Protein AF-A0A943EKY6-F1 (afdb_monomer_lite)

Secondary structure (DSSP, 8-state):
----B-TTT-PBEE--TT-SSPEES-TTSGGGSPPPPPP---------

Organism: NCBI:txid187327

Structure (mmCIF, N/CA/C/O backbone):
data_AF-A0A943EKY6-F1
#
_entry.id   AF-A0A943EKY6-F1
#
loop_
_atom_site.group_PDB
_atom_site.id
_atom_site.type_symbol
_atom_site.label_atom_id
_atom_site.label_alt_id
_atom_site.label_comp_id
_atom_site.label_asym_id
_atom_site.label_entity_id
_atom_site.label_seq_id
_atom_site.pdbx_PDB_ins_code
_atom_site.Cartn_x
_atom_site.Cartn_y
_atom_site.Cartn_z
_atom_site.occupancy
_atom_site.B_iso_or_equiv
_atom_site.auth_seq_id
_atom_site.auth_comp_id
_atom_site.auth_asym_id
_atom_site.auth_atom_id
_atom_site.pdbx_PDB_model_num
ATOM 1 N N . MET A 1 1 ? 10.073 6.804 17.397 1.00 46.44 1 MET A N 1
ATOM 2 C CA . MET A 1 1 ? 9.560 5.963 16.292 1.00 46.44 1 MET A CA 1
ATOM 3 C C . MET A 1 1 ? 8.600 6.819 15.482 1.00 46.44 1 MET A C 1
ATOM 5 O O . MET A 1 1 ? 7.596 7.244 16.037 1.00 46.44 1 MET A O 1
ATOM 9 N N . LYS A 1 2 ? 8.944 7.191 14.242 1.00 54.19 2 LYS A N 1
ATOM 10 C CA . LYS A 1 2 ? 8.037 7.950 13.365 1.00 54.19 2 LYS A CA 1
ATOM 11 C C . LYS A 1 2 ? 6.898 7.000 13.010 1.00 54.19 2 LYS A C 1
ATOM 13 O O . LYS A 1 2 ? 7.097 6.084 12.228 1.00 54.19 2 LY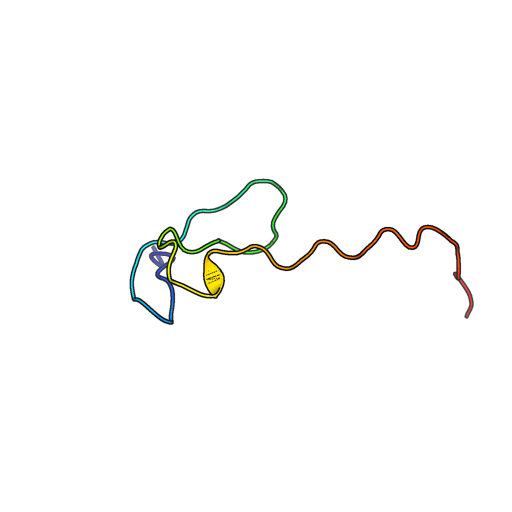S A O 1
ATOM 18 N N . GLU A 1 3 ? 5.753 7.142 13.663 1.00 58.56 3 GLU A N 1
ATOM 19 C CA . GLU A 1 3 ? 4.562 6.398 13.271 1.00 58.56 3 GLU A CA 1
ATOM 2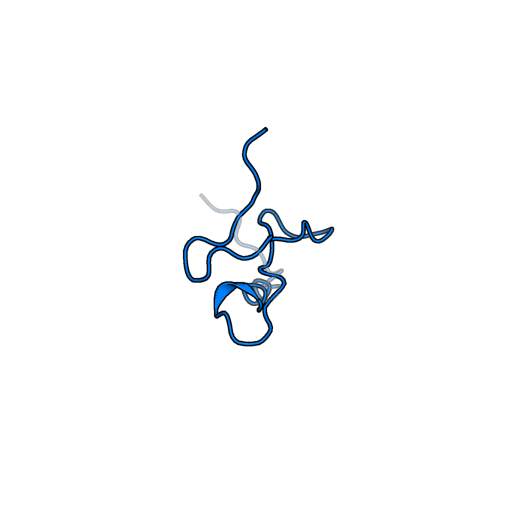0 C C . GLU A 1 3 ? 4.258 6.772 11.815 1.00 58.56 3 GLU A C 1
ATOM 22 O O . GLU A 1 3 ? 3.997 7.942 11.529 1.00 58.56 3 GLU A O 1
ATOM 27 N N . GLU A 1 4 ? 4.345 5.810 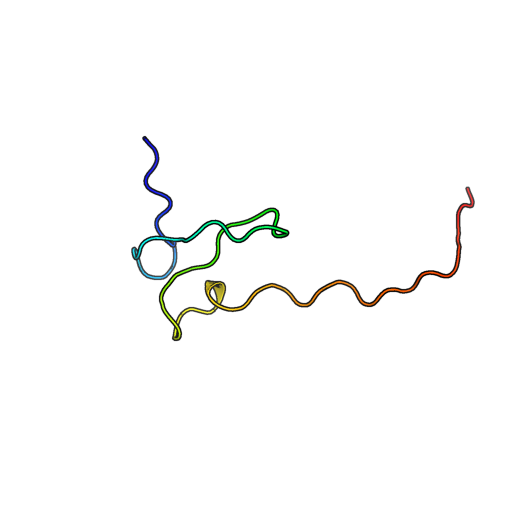10.894 1.00 72.25 4 GLU A N 1
ATOM 28 C CA . GLU A 1 4 ? 4.038 5.988 9.472 1.00 72.25 4 GLU A CA 1
ATOM 29 C C . GLU A 1 4 ? 2.535 6.247 9.338 1.00 72.25 4 GLU A C 1
ATOM 31 O O . GLU A 1 4 ? 1.717 5.356 9.128 1.00 72.25 4 GLU A O 1
ATOM 36 N N . LYS A 1 5 ? 2.143 7.492 9.597 1.00 79.50 5 LYS A N 1
ATOM 37 C CA . LYS A 1 5 ? 0.776 7.990 9.508 1.00 79.50 5 LYS A CA 1
ATOM 38 C C . LYS A 1 5 ? 0.601 8.641 8.146 1.00 79.50 5 LYS A C 1
ATOM 40 O O . LYS A 1 5 ? 1.442 9.400 7.669 1.00 79.50 5 LYS A O 1
ATOM 45 N N . CYS A 1 6 ? -0.523 8.355 7.509 1.00 83.31 6 CYS A N 1
ATOM 46 C CA . CYS A 1 6 ? -0.867 8.926 6.227 1.00 83.31 6 CYS A CA 1
ATOM 47 C C . CYS A 1 6 ? -1.105 10.424 6.384 1.00 83.31 6 CYS A C 1
ATOM 49 O O . CYS A 1 6 ? -2.029 10.828 7.081 1.00 83.31 6 CYS A O 1
ATOM 51 N N . PHE A 1 7 ? -0.327 11.239 5.676 1.00 81.19 7 PHE A N 1
ATOM 52 C CA . PHE A 1 7 ? -0.455 12.698 5.709 1.00 81.19 7 PHE A CA 1
ATOM 53 C C . PHE A 1 7 ? -1.879 13.209 5.412 1.00 81.19 7 PHE A C 1
ATOM 55 O O . PHE A 1 7 ? -2.309 14.198 5.987 1.00 81.19 7 PHE A O 1
ATOM 62 N N . PHE A 1 8 ? -2.637 12.509 4.560 1.00 80.31 8 PHE A N 1
ATOM 63 C CA . PHE A 1 8 ? -3.978 12.937 4.147 1.00 80.31 8 PHE A CA 1
ATOM 64 C C . PHE A 1 8 ? -5.093 12.577 5.133 1.00 80.31 8 PHE A C 1
ATOM 66 O O . PHE A 1 8 ? -6.128 13.231 5.138 1.00 80.31 8 PHE A O 1
ATOM 73 N N . CYS A 1 9 ? -4.937 11.513 5.924 1.00 84.62 9 CYS A N 1
ATOM 74 C CA . CYS A 1 9 ? -6.025 11.024 6.781 1.00 84.62 9 CYS A CA 1
ATOM 75 C C . CYS A 1 9 ? -5.602 10.654 8.207 1.00 84.62 9 CYS A C 1
ATOM 77 O O . CYS A 1 9 ? -6.419 10.143 8.969 1.00 84.62 9 CYS A O 1
ATOM 79 N N . GLY A 1 10 ? -4.330 10.834 8.563 1.00 83.81 10 GLY A N 1
ATOM 80 C CA . GLY A 1 10 ? -3.764 10.530 9.880 1.00 83.81 10 GLY A CA 1
ATOM 81 C C . GLY A 1 10 ? -3.723 9.044 10.256 1.00 83.81 10 GLY A C 1
ATOM 82 O O . GLY A 1 10 ? -3.153 8.692 11.286 1.00 83.81 10 GLY A O 1
ATOM 83 N N . ARG A 1 11 ? -4.305 8.150 9.443 1.00 86.19 11 ARG A N 1
ATOM 84 C CA . ARG A 1 11 ? -4.338 6.702 9.701 1.00 86.19 11 ARG A CA 1
ATOM 85 C C . ARG A 1 11 ? -2.997 6.042 9.426 1.00 86.19 11 ARG A C 1
ATOM 87 O O . ARG A 1 11 ? -2.241 6.492 8.573 1.00 86.19 11 ARG A O 1
ATOM 94 N N . LYS A 1 12 ? -2.748 4.920 10.100 1.00 86.25 12 LYS A N 1
ATOM 95 C CA . LYS A 1 12 ? -1.539 4.113 9.911 1.00 86.25 12 LYS A CA 1
ATOM 96 C C . LYS A 1 12 ? -1.384 3.670 8.453 1.00 86.25 12 LYS A C 1
ATOM 98 O O . LYS A 1 12 ? -2.359 3.293 7.790 1.00 86.25 12 LYS A O 1
ATOM 103 N N . MET A 1 13 ? -0.156 3.730 7.971 1.00 86.75 13 MET A N 1
ATOM 104 C CA . MET A 1 13 ? 0.283 3.178 6.701 1.00 86.75 13 MET A CA 1
ATOM 105 C C . MET A 1 13 ? 0.863 1.785 6.947 1.00 86.75 13 MET A C 1
ATOM 107 O O . MET A 1 13 ? 1.274 1.453 8.058 1.00 86.75 13 MET A O 1
ATOM 111 N N . LYS A 1 14 ? 0.798 0.941 5.923 1.00 85.25 14 LYS A N 1
ATOM 112 C CA . LYS A 1 14 ? 1.287 -0.428 5.935 1.00 85.25 14 LYS A CA 1
ATOM 113 C C . LYS A 1 14 ? 2.358 -0.554 4.863 1.00 85.25 14 LYS A C 1
ATOM 115 O O . LYS A 1 14 ? 2.095 -0.253 3.696 1.00 85.25 14 LYS A O 1
ATOM 120 N N . LYS A 1 15 ? 3.517 -1.065 5.263 1.00 83.69 15 LYS A N 1
ATOM 121 C CA . LYS A 1 15 ? 4.573 -1.460 4.344 1.00 83.69 15 LYS A CA 1
ATOM 122 C C . LYS A 1 15 ? 4.115 -2.663 3.535 1.00 83.69 15 LYS A C 1
ATOM 124 O O . LYS A 1 15 ? 3.640 -3.653 4.096 1.00 83.69 15 LYS A O 1
ATOM 129 N N . VAL A 1 16 ? 4.200 -2.552 2.218 1.00 83.56 16 VAL A N 1
ATOM 130 C CA . VAL A 1 16 ? 3.834 -3.626 1.293 1.00 83.56 16 VAL A CA 1
ATOM 131 C C . VAL A 1 16 ? 5.108 -4.114 0.628 1.00 83.56 16 VAL A C 1
ATOM 133 O O . VAL A 1 16 ? 5.861 -3.316 0.072 1.00 83.56 16 VAL A O 1
ATOM 136 N N . GLU A 1 17 ? 5.366 -5.418 0.707 1.00 81.25 17 GLU A N 1
ATOM 137 C CA . GLU A 1 17 ? 6.525 -6.027 0.057 1.00 81.25 17 GLU A CA 1
ATOM 138 C C . GLU A 1 17 ? 6.474 -5.786 -1.457 1.00 81.25 17 GLU A C 1
ATOM 140 O O . GLU A 1 17 ? 5.459 -6.027 -2.110 1.00 81.25 17 GLU A O 1
ATOM 145 N N . GLY A 1 18 ? 7.568 -5.249 -2.001 1.00 81.44 18 GLY A N 1
ATOM 146 C CA . GLY A 1 18 ? 7.673 -4.857 -3.408 1.00 81.44 18 GLY A CA 1
ATOM 147 C C . GLY A 1 18 ? 7.324 -3.396 -3.714 1.00 81.44 18 GLY A C 1
ATOM 148 O O . GLY A 1 18 ? 7.462 -2.986 -4.864 1.00 81.44 18 GLY A O 1
ATOM 149 N N . LEU A 1 19 ? 6.916 -2.589 -2.725 1.00 77.25 19 LEU A N 1
ATOM 150 C CA . LEU A 1 19 ? 6.769 -1.138 -2.879 1.00 77.25 19 LEU A CA 1
ATOM 151 C C . LEU A 1 19 ? 7.843 -0.396 -2.074 1.00 77.25 19 LEU A C 1
ATOM 153 O O . LEU A 1 19 ? 8.100 -0.709 -0.915 1.00 77.25 19 LEU A O 1
ATOM 157 N N . LEU A 1 20 ? 8.448 0.627 -2.688 1.00 82.19 20 LEU A N 1
ATOM 158 C CA . LEU A 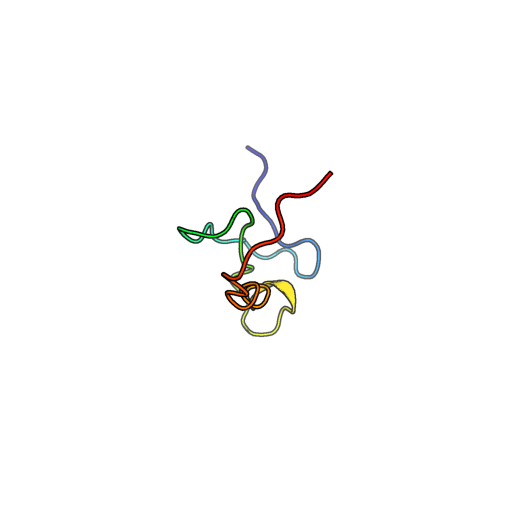1 20 ? 9.424 1.515 -2.035 1.00 82.19 20 LEU A CA 1
ATOM 159 C C . LEU A 1 20 ? 8.768 2.454 -0.999 1.00 82.19 20 LEU A C 1
ATOM 161 O O . LEU A 1 20 ? 9.453 3.150 -0.257 1.00 82.19 20 LEU A O 1
ATOM 165 N N . TYR A 1 21 ? 7.438 2.489 -0.965 1.00 81.38 21 TYR A N 1
ATOM 166 C CA . TYR A 1 21 ? 6.632 3.374 -0.137 1.00 81.38 21 TYR A CA 1
ATOM 167 C C . TYR A 1 21 ? 5.490 2.599 0.522 1.00 81.38 21 TYR A C 1
ATOM 169 O O . TYR A 1 21 ? 5.004 1.597 -0.007 1.00 81.38 21 TYR A O 1
ATOM 177 N N . ASP A 1 22 ? 5.021 3.101 1.658 1.00 85.75 22 ASP A N 1
ATOM 178 C CA . ASP A 1 22 ? 3.902 2.513 2.385 1.00 85.75 22 ASP A CA 1
ATOM 179 C C . ASP A 1 22 ? 2.559 2.898 1.765 1.00 85.75 22 ASP A C 1
ATOM 181 O O . ASP A 1 22 ? 2.364 4.005 1.251 1.00 85.75 22 ASP A O 1
ATOM 185 N N . LEU A 1 23 ? 1.587 1.993 1.867 1.00 85.69 23 LEU A N 1
ATOM 186 C CA . LEU A 1 23 ? 0.209 2.261 1.474 1.00 85.69 23 LEU A CA 1
ATOM 187 C C . LEU A 1 23 ? -0.626 2.630 2.684 1.00 85.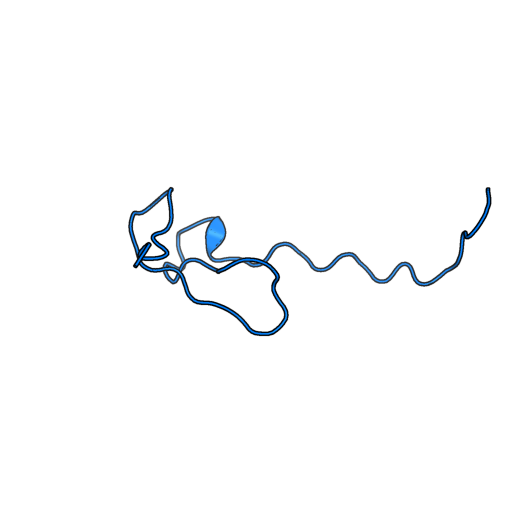69 23 LEU A C 1
ATOM 189 O O . LEU A 1 23 ? -0.519 2.038 3.756 1.00 85.69 23 LEU A O 1
ATOM 193 N N . CYS A 1 24 ? -1.516 3.603 2.522 1.00 87.00 24 CYS A N 1
ATOM 194 C CA . CYS A 1 24 ? -2.481 3.884 3.572 1.00 87.00 24 CYS A CA 1
ATOM 195 C C . CYS A 1 24 ? -3.441 2.692 3.739 1.00 8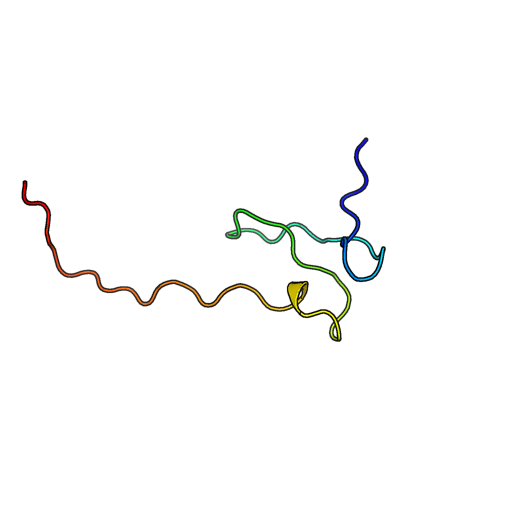7.00 24 CYS A C 1
ATOM 197 O O . CYS A 1 24 ? -3.913 2.120 2.760 1.00 87.00 24 CYS A O 1
ATOM 199 N N . THR A 1 25 ? -3.793 2.348 4.978 1.00 84.12 25 THR A N 1
ATOM 200 C CA . THR A 1 25 ? -4.774 1.284 5.274 1.00 84.12 25 THR A CA 1
ATOM 201 C C . THR A 1 25 ? -6.228 1.680 4.979 1.00 84.12 25 THR A C 1
ATOM 203 O O . THR A 1 25 ? -7.131 0.858 5.101 1.00 84.12 25 THR A O 1
ATOM 206 N N . ASN A 1 26 ? -6.489 2.942 4.623 1.00 84.62 26 ASN A N 1
ATOM 207 C CA . ASN A 1 26 ? -7.839 3.466 4.442 1.00 84.62 26 ASN A CA 1
ATOM 208 C C . ASN A 1 26 ? -8.316 3.372 2.984 1.00 84.62 26 ASN A C 1
ATOM 210 O O . ASN A 1 26 ? -7.926 4.221 2.195 1.00 84.62 26 ASN A O 1
ATOM 214 N N . PRO A 1 27 ? -9.259 2.489 2.619 1.00 80.69 27 PRO A N 1
ATOM 215 C CA . PRO A 1 27 ? -9.654 2.274 1.221 1.00 80.69 27 PRO A CA 1
ATOM 216 C C . PRO A 1 27 ? -10.177 3.525 0.488 1.00 80.69 27 PRO A C 1
ATOM 218 O O . PRO A 1 27 ? -10.196 3.543 -0.739 1.00 80.69 27 PRO A O 1
ATOM 221 N N . LYS A 1 28 ? -10.584 4.579 1.212 1.00 83.94 28 LYS A N 1
ATOM 222 C CA . LYS A 1 28 ? -11.009 5.868 0.638 1.00 83.94 28 LYS A CA 1
ATOM 223 C C . LYS A 1 28 ? -9.858 6.858 0.394 1.00 83.94 28 LYS A C 1
ATOM 225 O O . LYS A 1 28 ? -10.085 7.929 -0.156 1.00 83.94 28 LYS A O 1
ATOM 230 N N . CYS A 1 29 ? -8.638 6.554 0.834 1.00 83.62 29 CYS A N 1
ATOM 231 C CA . CYS A 1 29 ? -7.485 7.438 0.699 1.00 83.62 29 CYS A CA 1
ATOM 232 C C . CYS A 1 29 ? -6.812 7.238 -0.671 1.00 83.62 29 CYS A C 1
ATOM 234 O O . CYS A 1 29 ? -6.570 6.096 -1.061 1.00 83.62 29 CYS A O 1
ATOM 236 N N . PRO A 1 30 ? -6.403 8.307 -1.382 1.00 81.62 30 PRO A N 1
ATOM 237 C CA . PRO A 1 30 ? -5.692 8.169 -2.660 1.00 81.62 30 PRO A CA 1
ATOM 238 C C . PRO A 1 30 ? -4.376 7.386 -2.523 1.00 81.62 30 PRO A C 1
ATOM 240 O O . PRO A 1 30 ? -4.009 6.630 -3.413 1.00 81.62 30 PRO A O 1
ATOM 243 N N . ARG A 1 31 ? -3.712 7.487 -1.362 1.00 81.69 31 ARG A N 1
ATOM 244 C CA . ARG A 1 31 ? -2.503 6.722 -1.006 1.00 81.69 31 ARG A CA 1
ATOM 245 C C . ARG A 1 31 ? -2.746 5.253 -0.646 1.00 81.69 31 ARG A C 1
ATOM 247 O O . ARG A 1 31 ? -1.809 4.573 -0.242 1.00 81.69 31 ARG A O 1
ATOM 254 N N . SER A 1 32 ? -3.980 4.765 -0.710 1.00 84.25 32 SER A N 1
ATOM 255 C CA . SER A 1 32 ? -4.278 3.344 -0.492 1.00 84.25 32 SER A CA 1
ATOM 256 C C . SER A 1 32 ? -4.188 2.515 -1.754 1.00 84.25 32 SER A C 1
ATOM 258 O O . SER A 1 32 ? -4.090 1.294 -1.667 1.00 84.25 32 SER A O 1
ATOM 260 N N . LYS A 1 33 ? -4.189 3.163 -2.920 1.00 81.19 33 LYS A N 1
ATOM 261 C CA . LYS A 1 33 ? -3.850 2.494 -4.165 1.00 81.19 33 LYS A CA 1
ATOM 262 C C . LYS A 1 33 ? -2.346 2.593 -4.405 1.00 81.19 33 LYS A C 1
ATOM 264 O O . LYS A 1 33 ? -1.792 3.684 -4.261 1.00 81.19 33 LYS A O 1
ATOM 269 N N . PRO A 1 34 ? -1.689 1.482 -4.775 1.00 80.69 34 PRO A N 1
ATOM 270 C CA . PRO A 1 34 ? -0.342 1.556 -5.303 1.00 80.69 34 PRO A CA 1
ATOM 271 C C . PRO A 1 34 ? -0.339 2.396 -6.574 1.00 80.69 34 PRO A C 1
ATOM 273 O O . PRO A 1 34 ? -1.290 2.376 -7.360 1.00 80.69 34 PRO A O 1
ATOM 276 N N . LEU A 1 35 ? 0.754 3.127 -6.766 1.00 79.00 35 LEU A N 1
ATOM 277 C CA . LEU A 1 35 ? 1.111 3.662 -8.066 1.00 79.00 35 LEU A CA 1
ATOM 278 C C . LEU A 1 35 ? 1.096 2.502 -9.070 1.00 79.00 35 LEU A C 1
ATOM 280 O O . LEU A 1 35 ? 1.573 1.408 -8.740 1.00 79.00 35 LEU A O 1
ATOM 284 N N . PRO A 1 36 ? 0.524 2.710 -10.267 1.00 76.00 36 PRO A N 1
ATOM 285 C CA . PRO A 1 36 ? 0.570 1.700 -11.308 1.00 76.00 36 PRO A CA 1
ATOM 286 C C . PRO A 1 36 ? 2.029 1.309 -11.526 1.00 76.00 36 PRO A C 1
ATOM 288 O O . PRO A 1 36 ? 2.905 2.176 -11.581 1.00 76.00 36 PRO A O 1
ATOM 291 N N . LYS A 1 37 ? 2.294 -0.000 -11.607 1.00 72.00 37 LYS A N 1
ATOM 292 C CA . LYS A 1 37 ? 3.623 -0.470 -11.992 1.00 72.00 37 LYS A CA 1
ATOM 293 C C . LYS A 1 37 ? 3.973 0.201 -13.324 1.00 72.00 37 LYS A C 1
ATOM 295 O O . LYS A 1 37 ? 3.079 0.293 -14.178 1.00 72.00 37 LYS A O 1
ATOM 300 N N . PRO A 1 38 ? 5.214 0.685 -13.507 1.00 69.31 38 PRO A N 1
ATOM 301 C CA . PRO A 1 38 ? 5.655 1.037 -14.844 1.00 69.31 38 PRO A CA 1
ATOM 302 C C . PRO A 1 38 ? 5.359 -0.176 -15.726 1.00 69.31 38 PRO A C 1
ATOM 304 O O . PRO A 1 38 ? 5.629 -1.312 -15.331 1.00 69.31 38 PRO A O 1
ATOM 307 N N . LYS A 1 39 ? 4.680 0.050 -16.855 1.00 64.94 39 LYS A N 1
ATOM 308 C CA . LYS A 1 39 ? 4.546 -1.001 -17.859 1.00 64.94 39 LYS A CA 1
ATOM 309 C C . LYS A 1 39 ? 5.971 -1.421 -18.192 1.00 64.94 39 LYS A C 1
ATOM 311 O O . LYS A 1 39 ? 6.797 -0.545 -18.441 1.00 64.94 39 LYS A O 1
ATOM 316 N N . ASP A 1 40 ? 6.245 -2.716 -18.131 1.00 52.59 40 ASP A N 1
ATOM 317 C CA . ASP A 1 40 ? 7.441 -3.310 -18.712 1.00 52.59 40 ASP A CA 1
ATOM 318 C C . ASP A 1 40 ? 7.479 -2.903 -20.192 1.00 52.59 40 ASP A C 1
ATOM 320 O O . ASP A 1 40 ? 6.902 -3.555 -21.055 1.00 52.59 40 ASP A O 1
ATOM 324 N N . THR A 1 41 ? 8.108 -1.769 -20.480 1.00 49.81 41 THR A N 1
ATOM 325 C CA . THR A 1 41 ? 8.765 -1.536 -21.756 1.00 49.81 41 THR A CA 1
ATOM 326 C C . THR A 1 41 ? 10.171 -2.080 -21.568 1.00 49.81 41 THR A C 1
ATOM 328 O O . THR A 1 41 ? 11.140 -1.338 -21.435 1.00 49.81 41 THR A O 1
ATOM 331 N N . ALA A 1 42 ? 10.272 -3.401 -21.453 1.00 54.53 42 ALA A N 1
ATOM 332 C CA . ALA A 1 42 ? 11.524 -4.090 -21.676 1.00 54.53 42 ALA A CA 1
ATOM 333 C C . ALA A 1 42 ? 11.729 -4.187 -23.190 1.00 54.53 42 ALA A C 1
ATOM 335 O O . ALA A 1 42 ? 11.545 -5.246 -23.765 1.00 54.53 42 ALA A O 1
ATOM 336 N N . GLU A 1 43 ? 12.071 -3.065 -23.818 1.00 52.69 43 GLU A N 1
ATOM 337 C CA . GLU A 1 43 ? 12.902 -3.036 -25.019 1.00 52.69 43 GLU A CA 1
ATOM 338 C C . GLU A 1 43 ? 13.765 -1.775 -24.924 1.00 52.69 43 GLU A C 1
ATOM 340 O O . GLU A 1 43 ? 13.304 -0.648 -25.085 1.00 52.69 43 GLU A O 1
ATOM 345 N N . ASP A 1 44 ? 14.995 -2.022 -24.481 1.00 57.88 44 ASP A N 1
ATOM 346 C CA . ASP A 1 44 ? 16.230 -1.391 -24.928 1.00 57.88 44 ASP A CA 1
ATOM 347 C C . ASP A 1 44 ? 16.162 0.082 -25.378 1.00 57.88 44 ASP A C 1
ATOM 349 O O . ASP A 1 44 ? 15.756 0.407 -26.492 1.00 57.88 44 ASP A O 1
ATOM 353 N N . LYS A 1 45 ? 16.716 0.977 -24.552 1.00 44.19 45 LYS A N 1
ATOM 354 C CA . LYS A 1 45 ? 17.760 1.847 -25.095 1.00 44.19 45 LYS A CA 1
ATOM 355 C C . LYS A 1 45 ? 18.776 2.235 -24.033 1.00 44.19 45 LYS A C 1
ATOM 357 O O . LYS A 1 45 ? 18.586 3.150 -23.234 1.00 44.19 45 LYS A O 1
ATOM 362 N N . LYS A 1 46 ? 19.872 1.486 -24.046 1.00 56.78 46 LYS A N 1
ATOM 363 C CA . LYS A 1 46 ? 21.168 1.906 -23.536 1.00 56.78 46 LYS A CA 1
ATOM 364 C C . LYS A 1 46 ? 21.873 2.629 -24.687 1.00 56.78 46 LYS A C 1
ATOM 366 O O . LYS A 1 46 ? 22.399 1.963 -25.559 1.00 56.78 46 LYS A O 1
ATOM 371 N N . GLU A 1 47 ? 21.833 3.955 -24.714 1.00 47.53 47 GLU A N 1
ATOM 372 C CA . GLU A 1 47 ? 22.614 4.850 -25.599 1.00 47.53 47 GLU A CA 1
ATOM 373 C C . GLU A 1 47 ? 22.181 6.276 -25.222 1.00 47.53 47 GLU A C 1
ATOM 375 O O . GLU A 1 47 ? 20.979 6.538 -25.207 1.00 47.53 47 GLU A O 1
ATOM 380 N N . GLU A 1 48 ? 23.015 7.248 -24.877 1.00 47.28 48 GLU A N 1
ATOM 381 C CA . GLU A 1 48 ? 24.469 7.437 -24.783 1.00 47.28 48 GLU A CA 1
ATOM 382 C C . GLU A 1 48 ? 24.675 8.606 -23.796 1.00 47.28 48 GLU A C 1
ATOM 384 O O . GLU A 1 48 ? 23.785 9.494 -23.762 1.00 47.28 48 GLU A O 1
#

pLDDT: mean 73.93, std 13.63, range [44.19, 87.0]

Sequence (48 aa):
MKEEKCFFCGRKMKKVEGLLYDLCTNPKCPRSKPLPKPKDTAEDKKEE

Foldseek 3Di:
DPQCADPVPRAGWADDPPDPDTAGPDPPDPSNDDDPDPPPPPDDDPDD

Radius of gyration: 15.18 Å; chains: 1; bounding box: 36×19×42 Å